Protein 6Y8K (pdb70)

Sequence (144 aa):
DPCSNCPAGTFCDICSPCPPNSFSSAGGQRTCDICRQCKGVFRTRKECSSTSNAECDCTPGFHCLGAGCSMCEQDCKQGQELTKKGCKDCSFGTFNDQKRGICRPWTDCSLDGKSVLVDGTKERDVVCGPCIEEGQYCFADPYC

Structure (mmCIF, N/CA/C/O backbone):
data_6Y8K
#
_entry.id   6Y8K
#
_cell.length_a   122.470
_cell.length_b   122.470
_cell.length_c   122.470
_cell.angle_alpha   90.000
_cell.angle_beta   90.000
_cell.angle_gamma   90.000
#
_symmetry.space_group_name_H-M   'P 42 3 2'
#
loop_
_entity.id
_entity.type
_entity.pdbx_description
1 polymer 'Tumor necrosis factor receptor superfamily member 9'
2 polymer BCY10916
3 non-polymer 'ACETATE ION'
4 non-polymer 1,2-ETHANEDIOL
5 non-polymer 'SULFATE ION'
6 non-polymer 'SODIUM ION'
7 non-polymer "1,1',1''-(1,3,5-triazinane-1,3,5-triyl)tripropan-1-one"
8 water water
#
loop_
_atom_site.group_PDB
_atom_site.id
_atom_site.type_symbol
_atom_site.label_atom_id
_atom_site.label_alt_id
_atom_site.label_comp_id
_atom_site.label_asym_id
_atom_site.label_entity_id
_atom_site.label_seq_id
_atom_site.pdbx_PDB_ins_code
_atom_site.Cartn_x
_atom_site.Cartn_y
_atom_site.Cartn_z
_atom_site.occupancy
_atom_site.B_iso_or_equiv
_atom_site.auth_seq_id
_atom_site.auth_comp_id
_at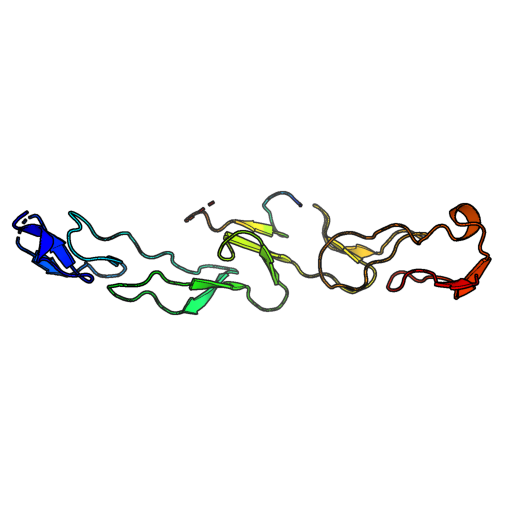om_site.auth_asym_id
_atom_site.auth_atom_id
_atom_site.pdbx_PDB_model_num
ATOM 1 N N . ASP A 1 23 ? 25.971 8.004 -72.422 1.000 102.750 26 ASP AAA N 1
ATOM 2 C CA . ASP A 1 23 ? 25.793 9.287 -73.173 1.000 102.240 26 ASP AAA CA 1
ATOM 3 C C . ASP A 1 23 ? 24.424 9.891 -72.849 1.000 106.140 26 ASP AAA C 1
ATOM 4 O O . ASP A 1 23 ? 24.358 10.959 -72.247 1.000 106.720 26 ASP AAA O 1
ATOM 13 N N . PRO A 1 24 ? 23.276 9.247 -73.165 1.000 109.190 27 PRO AAA N 1
ATOM 14 C CA . PRO A 1 24 ? 21.985 9.859 -72.852 1.000 104.020 27 PRO AAA CA 1
ATOM 15 C C . PRO A 1 24 ? 22.008 10.223 -71.361 1.000 97.070 27 PRO AAA C 1
ATOM 16 O O . PRO A 1 24 ? 21.570 11.306 -71.001 1.000 83.990 27 PRO AAA O 1
ATOM 27 N N . CYS A 1 25 ? 22.586 9.309 -70.568 1.000 86.850 28 CYS AAA N 1
ATOM 28 C CA . CYS A 1 25 ? 22.622 9.308 -69.086 1.000 80.830 28 CYS AAA CA 1
ATOM 29 C C . CYS A 1 25 ? 23.504 10.407 -68.524 1.000 75.330 28 CYS AAA C 1
ATOM 30 O O . CYS A 1 25 ? 23.305 10.733 -67.342 1.000 71.750 28 CYS AAA O 1
ATOM 37 N N . SER A 1 26 ? 24.481 10.908 -69.286 1.000 81.540 29 SER AAA N 1
ATOM 38 C CA . SER A 1 26 ? 25.523 11.815 -68.727 1.000 79.430 29 SER AAA CA 1
ATOM 39 C C . SER A 1 26 ? 24.843 13.061 -68.146 1.000 70.660 29 SER AAA C 1
ATOM 40 O O . SER A 1 26 ? 25.442 13.720 -67.269 1.000 67.860 29 SER AAA O 1
ATOM 48 N N . ASN A 1 27 ? 23.610 13.340 -68.569 1.000 72.270 30 ASN AAA N 1
ATOM 49 C CA . ASN A 1 27 ? 22.834 14.505 -68.077 1.000 76.690 30 ASN AAA CA 1
ATOM 50 C C . ASN A 1 27 ? 22.106 14.153 -66.776 1.000 70.540 30 ASN AAA C 1
ATOM 51 O O . ASN A 1 27 ? 22.040 15.063 -65.911 1.000 80.500 30 ASN AAA O 1
ATOM 62 N N . CYS A 1 28 ? 21.655 12.903 -66.590 1.000 69.770 31 CYS AAA N 1
ATOM 63 C CA . CYS A 1 28 ? 21.167 12.434 -65.265 1.000 71.570 31 CYS AAA CA 1
ATOM 64 C C . CYS A 1 28 ? 22.181 12.992 -64.281 1.000 69.290 31 CYS AAA C 1
ATOM 65 O O . CYS A 1 28 ? 23.361 12.697 -64.429 1.000 62.130 31 CYS AAA O 1
ATOM 72 N N . PRO A 1 29 ? 21.799 13.930 -63.388 1.000 70.960 32 PRO AAA N 1
ATOM 73 C CA . PRO A 1 29 ? 22.755 14.579 -62.494 1.000 66.110 32 PRO AAA CA 1
ATOM 74 C C . PRO A 1 29 ? 22.867 13.889 -61.125 1.000 68.460 32 PRO AAA C 1
ATOM 75 O O . PRO A 1 29 ? 21.994 13.069 -60.786 1.000 66.350 32 PRO AAA O 1
ATOM 86 N N . ALA A 1 30 ? 23.903 14.252 -60.362 1.000 63.590 33 ALA AAA N 1
ATOM 87 C CA . ALA A 1 30 ? 24.120 13.732 -58.997 1.000 61.420 33 AL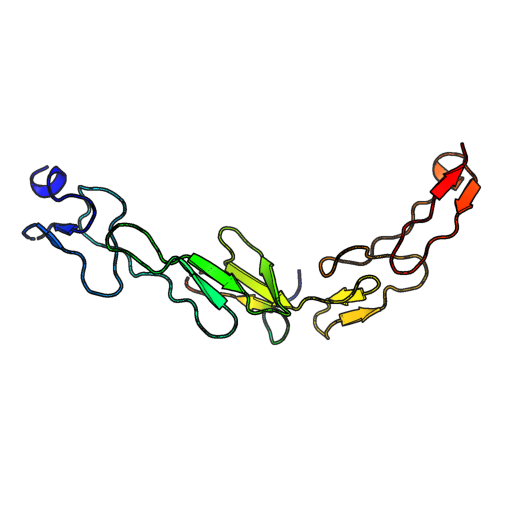A AAA CA 1
ATOM 88 C C . ALA A 1 30 ? 22.762 13.808 -58.307 1.000 62.900 33 ALA AAA C 1
ATOM 89 O O . ALA A 1 30 ? 22.062 14.753 -58.599 1.000 66.300 33 ALA AAA O 1
ATOM 96 N N . GLY A 1 31 ? 22.391 12.837 -57.482 1.000 56.120 34 GLY AAA N 1
ATOM 97 C CA . GLY A 1 31 ? 21.043 12.725 -56.891 1.000 50.770 34 GLY AAA CA 1
ATOM 98 C C . GLY A 1 31 ? 20.179 11.755 -57.656 1.000 48.470 34 GLY AAA C 1
ATOM 99 O O . GLY A 1 31 ? 19.117 11.343 -57.131 1.000 68.030 34 GLY AAA O 1
ATOM 103 N N . THR A 1 32 ? 20.637 11.295 -58.811 1.000 55.030 35 THR AAA N 1
ATOM 104 C CA . THR A 1 32 ? 19.826 10.397 -59.662 1.000 60.000 35 THR AAA CA 1
ATOM 105 C C . THR A 1 32 ? 20.724 9.365 -60.301 1.000 59.820 35 THR AAA C 1
ATOM 106 O O . THR A 1 32 ? 21.958 9.581 -60.286 1.000 61.440 35 THR AAA O 1
ATOM 117 N N . PHE A 1 33 ? 20.071 8.348 -60.875 1.000 55.830 36 PHE AAA N 1
ATOM 118 C CA . PHE A 1 33 ? 20.641 7.313 -61.771 1.000 71.850 36 PHE AAA CA 1
ATOM 119 C C . PHE A 1 33 ? 19.767 7.207 -63.025 1.000 72.750 36 PHE AAA C 1
ATOM 120 O O . PHE A 1 33 ? 18.701 7.832 -63.082 1.000 88.390 36 PHE AAA O 1
ATOM 137 N N . CYS A 1 34 ? 20.194 6.350 -63.946 1.000 85.670 37 CYS AAA N 1
ATOM 138 C CA . CYS A 1 34 ? 19.704 6.199 -65.332 1.000 92.680 37 CYS AAA CA 1
ATOM 139 C C . CYS A 1 34 ? 19.211 4.751 -65.559 1.000 97.970 37 CYS AAA C 1
ATOM 140 O O . CYS A 1 34 ? 19.879 3.857 -65.023 1.000 100.800 37 CYS AAA O 1
ATOM 147 N N . ASP A 1 35 ? 18.118 4.523 -66.319 1.000 114.280 38 ASP AAA N 1
ATOM 148 C CA . ASP A 1 35 ? 17.591 3.179 -66.743 1.000 114.410 38 ASP AAA CA 1
ATOM 149 C C . ASP A 1 35 ? 16.275 3.308 -67.533 1.000 115.970 38 ASP AAA C 1
ATOM 150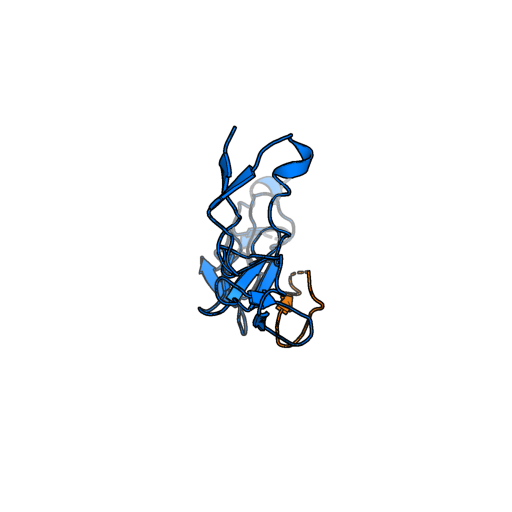 O O . ASP A 1 35 ? 16.306 3.169 -68.773 1.000 116.080 38 ASP AAA O 1
ATOM 159 N N . ILE A 1 41 ? 14.146 8.403 -67.821 1.000 103.980 44 ILE AAA N 1
ATOM 160 C CA . ILE A 1 41 ? 14.749 7.215 -67.140 1.000 94.250 44 ILE AAA CA 1
ATOM 161 C C . ILE A 1 41 ? 15.801 7.660 -66.098 1.000 100.280 44 ILE AAA C 1
ATOM 162 O O . ILE A 1 41 ? 16.418 6.748 -65.497 1.000 91.360 44 ILE AAA O 1
ATOM 178 N N . CYS A 1 42 ? 15.988 8.980 -65.862 1.000 95.560 45 CYS AAA N 1
ATOM 179 C CA . CYS A 1 42 ? 16.723 9.559 -64.687 1.000 94.390 45 CYS AAA CA 1
ATOM 180 C C . CYS A 1 42 ? 15.880 9.561 -63.403 1.000 97.490 45 CYS AAA C 1
ATOM 181 O O . CYS A 1 42 ? 15.521 10.674 -62.928 1.000 83.850 45 CYS AAA O 1
ATOM 188 N N . SER A 1 43 ? 15.639 8.383 -62.817 1.000 106.450 46 SER AAA N 1
ATOM 189 C CA . SER A 1 43 ? 14.931 8.223 -61.518 1.000 108.060 46 SER AAA CA 1
ATOM 190 C C . SER A 1 43 ? 15.848 8.732 -60.405 1.000 109.160 46 SER AAA C 1
ATOM 191 O O . SER A 1 43 ? 17.022 8.367 -60.363 1.000 111.170 46 SER AAA O 1
ATOM 199 N N . PRO A 1 44 ? 15.382 9.619 -59.495 1.000 108.410 47 PRO AAA N 1
ATOM 200 C CA . PRO A 1 44 ? 16.252 10.139 -58.441 1.000 100.050 47 PRO AAA CA 1
ATOM 201 C C . PRO A 1 44 ? 16.621 8.968 -57.512 1.000 93.340 47 PRO AAA C 1
ATOM 202 O O . PRO A 1 44 ? 16.077 7.881 -57.703 1.000 80.620 47 PRO AAA O 1
ATOM 213 N N . CYS A 1 45 ? 17.576 9.154 -56.589 1.000 84.250 48 CYS AAA N 1
ATOM 214 C CA . CYS A 1 45 ? 18.085 8.035 -55.742 1.000 79.740 48 CYS AAA CA 1
ATOM 215 C C . CYS A 1 45 ? 16.981 7.577 -54.798 1.000 58.410 48 CYS AAA C 1
ATOM 216 O O . CYS A 1 45 ? 16.343 8.392 -54.136 1.000 65.130 48 CYS AAA O 1
ATOM 223 N N . PRO A 1 46 ? 16.824 6.261 -54.608 1.000 55.500 49 PRO AAA N 1
ATOM 224 C CA . PRO A 1 46 ? 15.884 5.754 -53.613 1.000 65.200 49 PRO AAA CA 1
ATOM 225 C C . PRO A 1 46 ? 16.167 6.315 -52.222 1.000 77.120 49 PRO AAA C 1
ATOM 226 O O . PRO A 1 46 ? 17.193 6.948 -51.983 1.000 90.070 49 PRO AAA O 1
ATOM 237 N N . PRO A 1 47 ? 15.270 6.091 -51.243 1.000 91.120 50 PRO AAA N 1
ATOM 238 C CA . PRO A 1 47 ? 15.613 6.322 -49.844 1.000 90.180 50 PRO AAA CA 1
ATOM 239 C C . PRO A 1 47 ? 16.946 5.642 -49.487 1.000 90.770 50 PRO AAA C 1
ATOM 240 O O . PRO A 1 47 ? 17.267 4.587 -50.075 1.000 77.380 50 PRO AAA O 1
ATOM 251 N N . ASN A 1 48 ? 17.687 6.262 -48.560 1.000 84.470 51 ASN AAA N 1
ATOM 252 C CA . ASN A 1 48 ? 18.902 5.686 -47.920 1.000 86.360 51 ASN AAA CA 1
ATOM 253 C C . ASN A 1 48 ? 19.876 5.265 -49.019 1.000 78.960 51 ASN AAA C 1
ATOM 254 O O . ASN A 1 48 ? 20.519 4.200 -48.879 1.000 82.630 51 ASN AAA O 1
ATOM 265 N N . SER A 1 49 ? 19.984 6.098 -50.063 1.000 70.140 52 SER AAA N 1
ATOM 266 C CA . SER A 1 49 ? 20.847 5.874 -51.252 1.000 62.150 52 SER AAA CA 1
ATOM 267 C C . SER A 1 49 ? 21.319 7.243 -51.753 1.000 56.530 52 SER AAA C 1
ATOM 268 O O . SER A 1 49 ? 20.633 8.216 -51.454 1.000 63.210 52 SER AAA O 1
ATOM 276 N N . PHE A 1 50 ? 22.455 7.330 -52.449 1.000 57.840 53 PHE AAA N 1
ATOM 277 C CA . PHE A 1 50 ? 23.065 8.628 -52.843 1.000 59.730 53 PHE AAA CA 1
ATOM 278 C C . PHE A 1 50 ? 23.829 8.424 -54.139 1.000 49.940 53 PHE AAA C 1
ATOM 279 O O . PHE A 1 50 ? 24.177 7.314 -54.413 1.000 55.930 53 PHE AAA O 1
ATOM 296 N N . SER A 1 51 ? 24.082 9.479 -54.908 1.000 58.920 54 SER AAA N 1
ATOM 297 C CA . SER A 1 51 ? 24.939 9.414 -56.123 1.000 50.640 54 SER AAA CA 1
ATOM 298 C C . SER A 1 51 ? 25.791 10.679 -56.157 1.000 59.880 54 SER AAA C 1
ATOM 299 O O . SER A 1 51 ? 25.238 11.803 -56.143 1.000 61.500 54 SER AAA O 1
ATOM 307 N N . SER A 1 52 ? 27.105 10.487 -56.118 1.000 56.660 55 SER AAA N 1
ATOM 308 C CA . SER A 1 52 ? 28.090 11.524 -55.745 1.000 60.200 55 SER AAA CA 1
ATOM 309 C C . SER A 1 52 ? 28.345 12.433 -56.957 1.000 54.930 55 SER AAA C 1
ATOM 310 O O . SER A 1 52 ? 28.700 13.592 -56.734 1.000 54.040 55 SER AAA O 1
ATOM 318 N N . ALA A 1 53 ? 28.163 11.905 -58.174 1.000 56.980 56 ALA AAA N 1
ATOM 319 C CA . ALA A 1 53 ? 28.389 12.602 -59.459 1.000 66.400 56 ALA AAA CA 1
ATOM 320 C C . ALA A 1 53 ? 27.234 12.341 -60.448 1.000 62.910 56 ALA AAA C 1
ATOM 321 O O . ALA A 1 53 ? 26.413 11.424 -60.231 1.000 61.740 56 ALA AAA O 1
ATOM 328 N N . GLY A 1 54 ? 27.149 13.113 -61.530 1.000 60.110 57 GLY AAA N 1
ATOM 329 C CA . GLY A 1 54 ? 26.144 12.825 -62.580 1.000 59.620 57 GLY AAA CA 1
ATOM 330 C C . GLY A 1 54 ? 26.586 11.617 -63.374 1.000 60.150 57 GLY AAA C 1
ATOM 331 O O . GLY A 1 54 ? 27.697 11.212 -63.138 1.000 62.430 57 GLY AAA O 1
ATOM 335 N N . GLY A 1 55 ? 25.738 11.021 -64.222 1.000 58.530 58 GLY AAA N 1
ATOM 336 C CA . GLY A 1 55 ? 26.142 9.958 -65.170 1.000 68.700 58 GLY AAA CA 1
ATOM 337 C C . GLY A 1 55 ? 26.000 8.543 -64.613 1.000 70.370 58 GLY AAA C 1
ATOM 338 O O . GLY A 1 55 ? 26.257 7.572 -65.356 1.000 65.730 58 GLY AAA O 1
ATOM 342 N N . GLN A 1 56 ? 25.609 8.383 -63.357 1.000 71.600 59 GLN AAA N 1
ATOM 343 C CA . GLN A 1 56 ? 25.674 7.046 -62.712 1.000 73.800 59 GLN AAA CA 1
ATOM 344 C C . GLN A 1 56 ? 24.492 6.204 -63.199 1.000 68.390 59 GLN AAA C 1
ATOM 345 O O . GLN A 1 56 ? 23.437 6.765 -63.498 1.000 70.360 59 GLN AAA O 1
ATOM 359 N N . ARG A 1 57 ? 24.749 4.911 -63.372 1.000 78.030 60 ARG AAA N 1
ATOM 360 C CA . ARG A 1 57 ? 23.767 3.867 -63.744 1.000 81.980 60 ARG AAA CA 1
ATOM 361 C C . ARG A 1 57 ? 23.248 3.241 -62.438 1.000 79.580 60 ARG AAA C 1
ATOM 362 O O . ARG A 1 57 ? 22.587 2.192 -62.512 1.000 77.680 60 ARG AAA O 1
ATOM 383 N N . THR A 1 58 ? 23.562 3.826 -61.276 1.000 76.540 61 THR AAA N 1
ATOM 384 C CA . THR A 1 58 ? 23.046 3.379 -59.953 1.000 70.030 61 THR AAA CA 1
ATOM 385 C C . THR A 1 58 ? 23.545 4.294 -58.828 1.000 63.850 61 THR AAA C 1
ATOM 386 O O . THR A 1 58 ? 24.552 4.961 -59.054 1.000 57.060 61 THR AAA O 1
ATOM 397 N N . CYS A 1 59 ? 22.779 4.389 -57.726 1.000 62.590 62 CYS AAA N 1
ATOM 398 C CA . CYS A 1 59 ? 23.091 5.140 -56.481 1.000 59.610 62 CYS AAA CA 1
ATOM 399 C C . CYS A 1 59 ? 23.653 4.142 -55.458 1.000 66.000 62 CYS AAA C 1
ATOM 400 O O . CYS A 1 59 ? 23.124 3.027 -55.396 1.000 72.880 62 CYS AAA O 1
ATOM 407 N N . ASP A 1 60 ? 24.680 4.504 -54.688 1.000 66.890 63 ASP AAA N 1
ATOM 408 C CA . ASP A 1 60 ? 25.252 3.635 -53.622 1.000 65.710 63 ASP AAA CA 1
ATOM 409 C C . ASP A 1 60 ? 24.386 3.711 -52.368 1.000 54.150 63 ASP AAA C 1
ATOM 410 O O . ASP A 1 60 ? 23.901 4.798 -52.038 1.000 59.070 63 ASP AAA O 1
ATOM 419 N N . ILE A 1 61 ? 24.262 2.594 -51.657 1.000 62.660 64 ILE AAA N 1
ATOM 420 C CA . ILE A 1 61 ? 23.564 2.557 -50.339 1.000 65.040 64 ILE AAA CA 1
ATOM 421 C C . ILE A 1 61 ? 24.374 3.401 -49.345 1.000 56.630 64 ILE AAA C 1
ATOM 422 O O . ILE A 1 61 ? 25.622 3.395 -49.412 1.000 61.540 64 ILE AAA O 1
ATOM 438 N N . CYS A 1 62 ? 23.673 4.160 -48.516 1.000 49.560 65 CYS AAA N 1
ATOM 439 C CA . CYS A 1 62 ? 24.253 5.023 -47.461 1.000 60.750 65 CYS AAA CA 1
ATOM 440 C C . CYS A 1 62 ? 24.823 4.131 -46.349 1.000 66.000 65 CYS AAA C 1
ATOM 441 O O . CYS A 1 62 ? 24.068 3.273 -45.845 1.000 73.320 65 CYS AAA O 1
ATOM 448 N N . ARG A 1 63 ? 26.062 4.368 -45.917 1.000 66.000 66 ARG AAA N 1
ATOM 449 C CA . ARG A 1 63 ? 26.511 3.876 -44.593 1.000 63.820 66 ARG AAA CA 1
ATOM 450 C C . ARG A 1 63 ? 25.434 4.293 -43.578 1.000 64.070 66 ARG AAA C 1
ATOM 451 O O . ARG A 1 63 ? 24.879 5.398 -43.729 1.000 60.850 66 ARG AAA O 1
ATOM 472 N N . GLN A 1 64 ? 25.105 3.423 -42.616 1.000 70.990 67 GLN AAA N 1
ATOM 473 C CA . GLN A 1 64 ? 24.324 3.777 -41.399 1.000 63.510 67 GLN AAA CA 1
ATOM 474 C C . GLN A 1 64 ? 25.242 3.661 -40.180 1.000 65.390 67 GLN AAA C 1
ATOM 475 O O . GLN A 1 64 ? 26.085 2.752 -40.148 1.000 81.620 67 GLN AAA O 1
ATOM 489 N N . CYS A 1 65 ? 25.091 4.570 -39.230 1.000 61.870 68 CYS AAA N 1
ATOM 490 C CA . CYS A 1 65 ? 25.885 4.651 -37.989 1.000 66.350 68 CYS AAA CA 1
ATOM 491 C C . CYS A 1 65 ? 25.108 3.946 -36.883 1.000 72.410 68 CYS AAA C 1
ATOM 492 O O . CYS A 1 65 ? 24.190 4.556 -36.359 1.000 66.550 68 CYS AAA O 1
ATOM 499 N N . LYS A 1 66 ? 25.470 2.701 -36.570 1.000 72.010 69 LYS AAA N 1
ATOM 500 C CA . LYS A 1 66 ? 24.755 1.842 -35.592 1.000 75.900 69 LYS AAA CA 1
ATOM 501 C C . LYS A 1 66 ? 25.655 1.574 -34.384 1.000 75.940 69 LYS AAA C 1
ATOM 502 O O . LYS A 1 66 ? 26.886 1.789 -34.479 1.000 77.930 69 LYS AAA O 1
ATOM 521 N N . GLY A 1 67 ? 25.043 1.070 -33.317 1.000 78.930 70 GLY AAA N 1
ATOM 522 C CA . GLY A 1 67 ? 25.701 0.749 -32.043 1.000 74.100 70 GLY AAA CA 1
ATOM 523 C C . GLY A 1 67 ? 26.578 1.892 -31.608 1.000 73.290 70 GLY AAA C 1
ATOM 524 O O . GLY A 1 67 ? 26.043 2.982 -31.340 1.000 71.470 70 GLY AAA O 1
ATOM 528 N N . VAL A 1 68 ? 27.887 1.667 -31.596 1.000 58.750 71 VAL AAA N 1
ATOM 529 C CA . VAL A 1 68 ? 28.838 2.599 -30.924 1.000 67.110 71 VAL AAA CA 1
ATOM 530 C C . VAL A 1 68 ? 29.144 3.764 -31.874 1.000 65.460 71 VAL AAA C 1
ATOM 531 O O . VAL A 1 68 ? 29.654 4.832 -31.423 1.000 68.350 71 VAL AAA O 1
ATOM 544 N N . PHE A 1 69 ? 28.858 3.565 -33.156 1.000 71.080 72 PHE AAA N 1
ATOM 545 C CA . PHE A 1 69 ? 29.025 4.598 -34.203 1.000 70.520 72 PHE AAA CA 1
ATOM 546 C C . PHE A 1 69 ? 27.868 5.588 -34.071 1.000 67.360 72 PHE AAA C 1
ATOM 547 O O . PHE A 1 69 ? 26.699 5.152 -34.025 1.000 64.170 72 PHE AAA O 1
ATOM 564 N N . ARG A 1 70 ? 28.212 6.862 -33.922 1.000 68.370 73 ARG AAA N 1
ATOM 565 C CA . ARG A 1 70 ? 27.250 7.983 -33.885 1.000 77.840 73 ARG AAA CA 1
ATOM 566 C C . ARG A 1 70 ? 27.299 8.697 -35.233 1.000 71.100 73 ARG AAA C 1
ATOM 567 O O . ARG A 1 70 ? 28.374 8.688 -35.866 1.000 67.040 73 ARG AAA O 1
ATOM 588 N N . THR A 1 71 ? 26.178 9.311 -35.624 1.000 76.410 74 THR AAA N 1
ATOM 589 C CA . THR A 1 71 ? 26.019 10.032 -36.909 1.000 63.400 74 THR AAA CA 1
ATOM 590 C C . THR A 1 71 ? 26.667 11.416 -36.791 1.000 59.170 74 THR AAA C 1
ATOM 591 O O . THR A 1 71 ? 26.237 12.179 -35.961 1.000 55.810 74 THR AAA O 1
ATOM 602 N N . ARG A 1 72 ? 27.684 11.712 -37.603 1.000 62.500 75 ARG AAA N 1
ATOM 603 C CA . ARG A 1 72 ? 28.364 13.037 -37.629 1.000 79.170 75 ARG AAA CA 1
ATOM 604 C C . ARG A 1 72 ? 27.730 13.897 -38.732 1.000 82.370 75 ARG AAA C 1
ATOM 605 O O . ARG A 1 72 ? 27.563 15.109 -38.526 1.000 81.680 75 ARG AAA O 1
ATOM 626 N N . LYS A 1 73 ? 27.414 13.279 -39.868 1.000 74.400 76 LYS AAA N 1
ATOM 627 C CA . LYS A 1 73 ? 26.692 13.906 -41.001 1.000 75.120 76 LYS AAA CA 1
ATOM 628 C C . LYS A 1 73 ? 25.710 12.878 -41.565 1.000 75.520 76 LYS AAA C 1
ATOM 629 O O . LYS A 1 73 ? 26.166 11.752 -41.924 1.000 70.020 76 LYS AAA O 1
ATOM 648 N N . GLU A 1 74 ? 24.425 13.258 -41.627 1.000 76.390 77 GLU AAA N 1
ATOM 649 C CA . GLU A 1 74 ? 23.302 12.471 -42.211 1.000 64.350 77 GLU AAA CA 1
ATOM 650 C C . GLU A 1 74 ? 23.598 12.142 -43.681 1.000 57.910 77 GLU AAA C 1
ATOM 651 O O . GLU A 1 74 ? 24.336 12.899 -44.340 1.000 55.930 77 GLU AAA O 1
ATOM 663 N N . CYS A 1 75 ? 23.125 11.003 -44.197 1.000 56.150 78 CYS AAA N 1
ATOM 664 C CA . CYS A 1 75 ? 23.193 10.748 -45.662 1.000 59.240 78 CYS AAA CA 1
ATOM 665 C C . CYS A 1 75 ? 22.343 11.812 -46.386 1.000 63.080 78 CYS AAA C 1
ATOM 666 O O . CYS A 1 75 ? 21.327 12.249 -45.813 1.000 61.010 78 CYS AAA O 1
ATOM 673 N N . SER A 1 76 ? 22.797 12.266 -47.551 1.000 65.190 79 SER AAA N 1
ATOM 674 C CA . SER A 1 76 ? 22.051 13.101 -48.534 1.000 61.150 79 SER AAA CA 1
ATOM 675 C C . SER A 1 76 ? 22.011 12.352 -49.866 1.000 60.740 79 SER AAA C 1
ATOM 676 O O . SER A 1 76 ? 22.712 11.333 -49.997 1.000 56.060 79 SER AAA O 1
ATOM 684 N N . SER A 1 77 ? 21.285 12.872 -50.855 1.000 56.380 80 SER AAA N 1
ATOM 685 C CA . SER A 1 77 ? 21.108 12.248 -52.198 1.000 49.680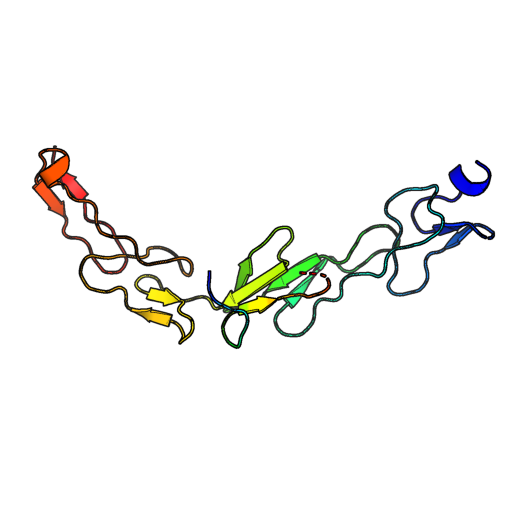 80 SER AAA CA 1
ATOM 686 C C . SER A 1 77 ? 22.433 12.280 -52.951 1.000 46.640 80 SER AAA C 1
ATOM 687 O O . SER A 1 77 ? 22.582 11.527 -53.944 1.000 52.620 80 SER AAA O 1
ATOM 695 N N . THR A 1 78 ? 23.341 13.178 -52.575 1.000 49.850 81 THR AAA N 1
ATOM 696 C CA . THR A 1 78 ? 24.661 13.262 -53.256 1.000 61.800 81 THR AAA CA 1
ATOM 697 C C . THR A 1 78 ? 25.871 13.016 -52.326 1.000 61.180 81 THR AAA C 1
ATOM 698 O O . THR A 1 78 ? 26.969 13.040 -52.877 1.000 48.760 81 THR AAA O 1
ATOM 709 N N . SER A 1 79 ? 25.701 12.822 -51.010 1.000 65.050 82 SER AAA N 1
ATOM 710 C CA . SER A 1 79 ? 26.817 12.569 -50.051 1.000 59.480 82 SER AAA CA 1
ATOM 711 C C . SER A 1 79 ? 26.448 11.468 -49.058 1.000 64.330 82 SER AAA C 1
ATOM 712 O O . SER A 1 79 ? 25.332 11.514 -48.450 1.000 59.200 82 SER AAA O 1
ATOM 720 N N . ASN A 1 80 ? 27.414 10.574 -48.821 1.000 61.680 83 ASN AAA N 1
ATOM 721 C CA . ASN A 1 80 ? 27.335 9.483 -47.817 1.000 54.290 83 ASN AAA CA 1
ATOM 722 C C . ASN A 1 80 ? 27.219 10.019 -46.395 1.000 53.340 83 ASN AAA C 1
ATOM 723 O O . ASN A 1 80 ? 27.681 11.135 -46.079 1.000 53.240 83 ASN AAA O 1
ATOM 734 N N . ALA A 1 81 ? 26.590 9.228 -45.537 1.000 54.060 84 ALA AAA N 1
ATOM 735 C CA . ALA A 1 81 ? 26.569 9.445 -44.080 1.000 60.180 84 ALA AAA CA 1
ATOM 736 C C . ALA A 1 81 ? 28.017 9.363 -43.582 1.000 49.260 84 ALA AAA C 1
ATOM 737 O O . ALA A 1 81 ? 28.803 8.676 -44.228 1.000 48.300 84 ALA AAA O 1
ATOM 744 N N . GLU A 1 82 ? 28.353 10.155 -42.577 1.000 60.860 85 GLU AAA N 1
ATOM 745 C CA . GLU A 1 82 ? 29.643 10.100 -41.844 1.000 63.070 85 GLU AAA CA 1
ATOM 746 C C . GLU A 1 82 ? 29.355 9.758 -40.384 1.000 66.440 85 GLU AAA C 1
ATOM 747 O O . GLU A 1 82 ? 28.388 10.317 -39.831 1.000 64.090 85 GLU AAA O 1
ATOM 759 N N . CYS A 1 83 ? 30.181 8.874 -39.805 1.000 67.390 86 CYS AAA N 1
ATOM 760 C CA . CYS A 1 83 ? 30.081 8.379 -38.411 1.000 63.110 86 CYS AAA CA 1
ATOM 761 C C . CYS A 1 83 ? 31.355 8.778 -37.639 1.000 57.480 86 CYS AAA C 1
ATOM 762 O O . CYS A 1 83 ? 32.452 8.736 -38.218 1.000 55.010 86 CYS AAA O 1
ATOM 769 N N . ASP A 1 84 ? 31.205 9.205 -36.390 1.000 63.030 87 ASP AAA N 1
ATOM 770 C CA . ASP A 1 84 ? 32.282 9.214 -35.354 1.000 74.700 87 ASP AAA CA 1
ATOM 771 C C . ASP A 1 84 ? 31.903 8.148 -34.298 1.000 70.020 87 ASP AAA C 1
ATOM 772 O O . ASP A 1 84 ? 31.110 7.246 -34.653 1.000 62.450 87 ASP AAA O 1
ATOM 781 N N . CYS A 1 85 ? 32.399 8.230 -33.050 1.000 67.300 88 CYS AAA N 1
ATOM 782 C CA . CYS A 1 85 ? 32.105 7.229 -31.974 1.000 66.510 88 CYS AAA CA 1
ATOM 783 C C . CYS A 1 85 ? 31.459 7.891 -30.750 1.000 57.610 88 CYS AAA C 1
ATOM 784 O O . CYS A 1 85 ? 31.825 9.043 -30.475 1.000 64.100 88 CYS AAA O 1
ATOM 791 N N . THR A 1 86 ? 30.616 7.163 -29.994 1.000 59.970 89 THR AAA N 1
ATOM 792 C CA . THR A 1 86 ? 30.016 7.626 -28.712 1.000 66.020 89 THR AAA CA 1
ATOM 793 C C . THR A 1 86 ? 31.136 7.905 -27.721 1.000 84.960 89 THR AAA C 1
ATOM 794 O O . THR A 1 86 ? 32.166 7.238 -27.741 1.000 83.460 89 THR AAA O 1
ATOM 805 N N . PRO A 1 87 ? 30.958 8.862 -26.791 1.000 88.940 90 PRO AAA N 1
ATOM 806 C CA . PRO A 1 87 ? 31.993 9.166 -25.803 1.000 89.290 90 PRO AAA CA 1
ATOM 807 C C . PRO A 1 87 ? 32.450 7.900 -25.057 1.000 81.200 90 PRO AAA C 1
ATOM 808 O O . PRO A 1 87 ? 31.618 7.062 -24.774 1.000 65.310 90 PRO AAA O 1
ATOM 819 N N . GLY A 1 88 ? 33.758 7.792 -24.777 1.000 78.010 91 GLY AAA N 1
ATOM 820 C CA . GLY A 1 88 ? 34.391 6.592 -24.196 1.000 70.750 91 GLY AAA CA 1
ATOM 821 C C . GLY A 1 88 ? 35.042 5.723 -25.263 1.000 73.820 91 GLY AAA C 1
ATOM 822 O O . GLY A 1 88 ? 35.820 4.815 -24.882 1.000 68.290 91 GLY AAA O 1
ATOM 826 N N . PHE A 1 89 ? 34.743 5.983 -26.545 1.000 62.450 92 PHE AAA N 1
ATOM 827 C CA . PHE A 1 89 ? 35.433 5.391 -27.719 1.000 61.580 92 PHE AAA CA 1
ATOM 828 C C . PHE A 1 89 ? 36.005 6.526 -28.577 1.000 57.390 92 PHE AAA C 1
ATOM 829 O O . PHE A 1 89 ? 35.760 7.698 -28.247 1.000 66.490 92 PHE AAA O 1
ATOM 846 N N . HIS A 1 90 ? 36.860 6.160 -29.535 1.000 57.670 93 HIS AAA N 1
ATOM 847 C CA . HIS A 1 90 ? 37.574 7.038 -30.496 1.000 61.290 93 HIS AAA CA 1
ATOM 848 C C . HIS A 1 90 ? 37.732 6.305 -31.831 1.000 62.980 93 HIS AAA C 1
ATOM 849 O O . HIS A 1 90 ? 37.681 5.065 -31.840 1.000 57.390 93 HIS AAA O 1
ATOM 864 N N . CYS A 1 91 ? 37.946 7.056 -32.912 1.000 62.750 94 CYS AAA N 1
ATOM 865 C CA . CYS A 1 91 ? 37.839 6.562 -34.307 1.000 62.050 94 CYS AAA CA 1
ATOM 866 C C . CYS A 1 91 ? 39.172 5.959 -34.714 1.000 61.730 94 CYS AAA C 1
ATOM 867 O O . CYS A 1 91 ? 40.205 6.560 -34.423 1.000 72.730 94 CYS AAA O 1
ATOM 874 N N . LEU A 1 92 ? 39.134 4.818 -35.372 1.000 59.670 95 LEU AAA N 1
ATOM 875 C CA . LEU A 1 92 ? 40.301 4.282 -36.104 1.000 64.240 95 LEU AAA CA 1
ATOM 876 C C . LEU A 1 92 ? 39.851 4.079 -37.542 1.000 59.110 95 LEU AAA C 1
ATOM 877 O O . LEU A 1 92 ? 38.656 3.827 -37.732 1.000 66.210 95 LEU AAA O 1
ATOM 893 N N . GLY A 1 93 ? 40.809 4.175 -38.462 1.000 59.940 96 GLY AAA N 1
ATOM 894 C CA . GLY A 1 93 ? 40.708 3.818 -39.885 1.000 61.040 96 GLY AAA CA 1
ATOM 895 C C . GLY A 1 93 ? 40.213 5.018 -40.669 1.000 52.750 96 GLY AAA C 1
ATOM 896 O O . GLY A 1 93 ? 39.508 5.874 -40.037 1.000 46.750 96 GLY AAA O 1
ATOM 900 N N . ALA A 1 94 ? 40.640 5.092 -41.924 1.000 61.360 97 ALA AAA N 1
ATOM 901 C CA . ALA A 1 94 ? 40.036 5.931 -42.990 1.000 68.540 97 ALA AAA CA 1
ATOM 902 C C . ALA A 1 94 ? 38.510 6.015 -42.771 1.000 63.900 97 ALA AAA C 1
ATOM 903 O O . ALA A 1 94 ? 37.799 4.959 -42.813 1.000 58.920 97 ALA AAA O 1
ATOM 910 N N . GLY A 1 95 ? 38.060 7.222 -42.425 1.000 60.330 98 GLY AAA N 1
ATOM 911 C CA . GLY A 1 95 ? 36.645 7.610 -42.367 1.000 63.590 98 GLY AAA CA 1
ATOM 912 C C . GLY A 1 95 ? 36.001 6.992 -41.161 1.000 66.510 98 GLY AAA C 1
ATOM 913 O O . GLY A 1 95 ? 34.785 6.766 -41.173 1.000 60.900 98 GLY AAA O 1
ATOM 917 N N . CYS A 1 96 ? 36.806 6.678 -40.154 1.000 58.210 99 CYS AAA N 1
ATOM 918 C CA . CYS A 1 96 ? 36.302 6.157 -38.868 1.000 49.510 99 CYS AAA CA 1
ATOM 919 C C . CYS A 1 96 ? 35.529 4.850 -39.050 1.000 46.100 99 CYS AAA C 1
ATOM 920 O O . CYS A 1 96 ? 34.391 4.742 -38.512 1.000 53.100 99 CYS AAA O 1
ATOM 927 N N . SER A 1 97 ? 36.187 3.890 -39.699 1.000 49.810 100 SER AAA N 1
ATOM 928 C CA . SER A 1 97 ? 35.737 2.492 -39.924 1.000 53.820 100 SER AAA CA 1
ATOM 929 C C . SER A 1 97 ? 35.656 1.671 -38.616 1.000 60.520 100 SER AAA C 1
ATOM 930 O O . SER A 1 97 ? 35.079 0.552 -38.659 1.000 58.610 100 SER AAA O 1
ATOM 938 N N . MET A 1 98 ? 36.259 2.142 -37.507 1.000 61.700 101 MET AAA N 1
ATOM 939 C CA . MET A 1 98 ? 36.247 1.402 -36.209 1.000 56.600 101 MET AAA CA 1
ATOM 940 C C . MET A 1 98 ? 36.183 2.371 -35.023 1.000 61.890 101 MET AAA C 1
ATOM 941 O O . MET A 1 98 ? 36.650 3.525 -35.140 1.000 55.480 101 MET AAA O 1
ATOM 955 N N . CYS A 1 99 ? 35.484 1.941 -33.968 1.000 55.540 102 CYS AAA N 1
ATOM 956 C CA . CYS A 1 99 ? 35.442 2.625 -32.660 1.000 56.010 102 CYS AAA CA 1
ATOM 957 C C . CYS A 1 99 ? 36.174 1.742 -31.626 1.000 58.690 102 CYS AAA C 1
ATOM 958 O O . CYS A 1 99 ? 35.836 0.545 -31.464 1.000 50.440 102 CYS AAA O 1
ATOM 965 N N . GLU A 1 100 ? 37.176 2.339 -31.010 1.000 58.110 103 GLU AAA N 1
ATOM 966 C CA . GLU A 1 100 ? 38.204 1.672 -30.155 1.000 54.480 103 GLU AAA CA 1
ATOM 967 C C . GLU A 1 100 ? 38.088 2.296 -28.781 1.000 52.160 103 GLU AAA C 1
ATOM 968 O O . GLU A 1 100 ? 38.172 3.532 -28.689 1.000 53.600 103 GLU AAA O 1
ATOM 980 N N . GLN A 1 101 ? 37.845 1.480 -27.755 1.000 57.460 104 GLN AAA N 1
ATOM 981 C CA . GLN A 1 101 ? 37.583 2.022 -26.408 1.000 53.850 104 GLN AAA CA 1
ATOM 982 C C . GLN A 1 101 ? 38.788 2.864 -25.970 1.000 54.390 104 GLN AAA C 1
ATOM 983 O O . GLN A 1 101 ? 39.919 2.532 -26.345 1.000 62.450 104 GLN AAA O 1
ATOM 997 N N . ASP A 1 102 ? 38.499 3.975 -25.302 1.000 51.120 105 ASP AAA N 1
ATOM 998 C CA . ASP A 1 102 ? 39.485 4.891 -24.703 1.000 55.060 105 ASP AAA CA 1
ATOM 999 C C . ASP A 1 102 ? 40.115 4.163 -23.492 1.000 57.370 105 ASP AAA C 1
ATOM 1000 O O . ASP A 1 102 ? 39.502 3.218 -22.922 1.000 56.700 105 ASP AAA O 1
ATOM 1009 N N . CYS A 1 103 ? 41.277 4.620 -23.067 1.000 52.690 106 CYS AAA N 1
ATOM 1010 C CA . CYS A 1 103 ? 41.818 4.298 -21.717 1.000 55.800 106 CYS AAA CA 1
ATOM 1011 C C . CYS A 1 103 ? 42.248 5.628 -21.107 1.000 56.780 106 CYS AAA C 1
ATOM 1012 O O . CYS A 1 103 ? 42.011 6.666 -21.786 1.000 58.890 106 CYS AAA O 1
ATOM 1019 N N . LYS A 1 104 ? 42.844 5.599 -19.914 1.000 57.750 107 LYS AAA N 1
ATOM 1020 C CA . LYS A 1 104 ? 43.413 6.793 -19.234 1.000 57.240 107 LYS AAA CA 1
ATOM 1021 C C . LYS A 1 104 ? 44.894 6.918 -19.571 1.000 58.490 107 LYS AAA C 1
ATOM 1022 O O . LYS A 1 104 ? 45.515 5.900 -19.876 1.000 59.760 107 LYS AAA O 1
ATOM 1041 N N . GLN A 1 105 ? 45.422 8.138 -19.534 1.000 54.500 108 GLN AAA N 1
ATOM 1042 C CA . GLN A 1 105 ? 46.874 8.383 -19.501 1.000 57.630 108 GLN AAA CA 1
ATOM 1043 C C . GLN A 1 105 ? 47.458 7.383 -18.506 1.000 55.970 108 GLN AAA C 1
ATOM 1044 O O . GLN A 1 105 ? 46.800 7.167 -17.514 1.000 47.650 108 GLN AAA O 1
ATOM 1058 N N . GLY A 1 106 ? 48.589 6.728 -18.810 1.000 52.840 109 GLY AAA N 1
ATOM 1059 C CA . GLY A 1 106 ? 49.176 5.732 -17.894 1.000 54.130 109 GLY AAA CA 1
ATOM 1060 C C . GLY A 1 106 ? 48.555 4.374 -18.092 1.000 51.930 109 GLY AAA C 1
ATOM 1061 O O . GLY A 1 106 ? 48.834 3.456 -17.303 1.000 52.850 109 GLY AAA O 1
ATOM 1065 N N . GLN A 1 107 ? 47.759 4.206 -19.136 1.000 51.770 110 GLN AAA N 1
ATOM 1066 C CA . GLN A 1 107 ? 47.252 2.868 -19.517 1.000 47.670 110 GLN AAA CA 1
ATOM 1067 C C . GLN A 1 107 ? 47.454 2.650 -21.013 1.000 47.150 110 GLN AAA C 1
ATOM 1068 O O . GLN A 1 107 ? 47.801 3.602 -21.733 1.000 57.440 110 GLN AAA O 1
ATOM 1082 N N . GLU A 1 108 ? 47.201 1.426 -21.433 1.000 47.850 111 GLU AAA N 1
ATOM 1083 C CA . GLU A 1 108 ? 47.171 1.004 -22.839 1.000 46.610 111 GLU AAA CA 1
ATOM 1084 C C . GLU A 1 108 ? 46.022 0.035 -22.960 1.000 48.730 111 GLU AAA C 1
ATOM 1085 O O . GLU A 1 108 ? 45.776 -0.668 -21.988 1.000 44.610 111 GLU AAA O 1
ATOM 1097 N N . LEU A 1 109 ? 45.284 0.091 -24.068 1.000 46.360 112 LEU AAA N 1
ATOM 1098 C CA . LEU A 1 109 ? 44.208 -0.882 -24.362 1.000 48.630 112 LEU AAA CA 1
ATOM 1099 C C . LEU A 1 109 ? 44.802 -2.218 -24.779 1.000 44.300 112 LEU AAA C 1
ATOM 1100 O O . LEU A 1 109 ? 45.770 -2.198 -25.506 1.000 46.390 112 LEU AAA O 1
ATOM 1116 N N . THR A 1 110 ? 44.198 -3.326 -24.359 1.000 52.680 113 THR AAA N 1
ATOM 1117 C CA . THR A 1 110 ? 44.636 -4.705 -24.707 1.000 55.650 113 THR AAA CA 1
ATOM 1118 C C . THR A 1 110 ? 43.404 -5.501 -25.121 1.000 56.070 113 THR AAA C 1
ATOM 1119 O O . THR A 1 110 ? 42.291 -5.038 -24.814 1.000 58.210 113 THR AAA O 1
ATOM 1130 N N . LYS A 1 111 ? 43.597 -6.694 -25.687 1.000 61.570 114 LYS AAA N 1
ATOM 1131 C CA . LYS A 1 111 ? 42.484 -7.628 -25.973 1.000 63.050 114 LYS AAA CA 1
ATOM 1132 C C . LYS A 1 111 ? 41.737 -7.929 -24.666 1.000 66.540 114 LYS AAA C 1
ATOM 1133 O O . LYS A 1 111 ? 40.611 -8.421 -24.744 1.000 66.180 114 LYS AAA O 1
ATOM 1152 N N . LYS A 1 112 ? 42.271 -7.581 -23.497 1.000 69.020 115 LYS AAA N 1
ATOM 1153 C CA . LYS A 1 112 ? 41.552 -7.832 -22.219 1.000 69.160 115 LYS AAA CA 1
ATOM 1154 C C . LYS A 1 112 ? 41.222 -6.517 -21.527 1.000 61.070 115 LYS AAA C 1
ATOM 1155 O O . LYS A 1 112 ? 40.760 -6.589 -20.403 1.000 60.060 115 LYS AAA O 1
ATOM 1174 N N . GLY A 1 113 ? 41.351 -5.376 -22.203 1.000 60.290 116 GLY AAA N 1
ATOM 1175 C CA . GLY A 1 113 ? 40.865 -4.087 -21.668 1.000 51.440 116 GLY AAA CA 1
ATOM 1176 C C . GLY A 1 113 ? 42.008 -3.187 -21.309 1.000 50.720 116 GLY AAA C 1
ATOM 1177 O O . GLY A 1 113 ? 43.145 -3.526 -21.647 1.000 57.260 116 GLY AAA O 1
ATOM 1181 N N . CYS A 1 114 ? 41.719 -2.065 -20.664 1.000 43.910 117 CYS AAA N 1
ATOM 1182 C CA . CYS A 1 114 ? 42.734 -1.077 -20.254 1.000 51.440 117 CYS AAA CA 1
ATOM 1183 C C . CYS A 1 114 ? 43.635 -1.743 -19.192 1.000 56.220 117 CYS AAA C 1
ATOM 1184 O O . CYS A 1 114 ? 43.088 -2.300 -18.255 1.000 53.100 117 CYS AAA O 1
ATOM 1191 N N . LYS A 1 115 ? 44.951 -1.745 -19.407 1.000 55.450 118 LYS AAA N 1
ATOM 1192 C CA . LYS A 1 115 ? 45.985 -2.159 -18.412 1.000 49.230 118 LYS AAA CA 1
ATOM 1193 C C . LYS A 1 115 ? 46.868 -0.949 -18.112 1.000 51.300 118 LYS AAA C 1
ATOM 1194 O O . LYS A 1 115 ? 47.290 -0.269 -19.076 1.000 54.950 118 LYS AAA O 1
ATOM 1213 N N . ASP A 1 116 ? 47.198 -0.716 -16.840 1.000 55.140 119 ASP AAA N 1
ATOM 1214 C CA . ASP A 1 116 ? 48.236 0.272 -16.445 1.000 53.910 119 ASP AAA CA 1
ATOM 1215 C C . ASP A 1 116 ? 49.549 -0.077 -17.170 1.000 49.530 119 ASP AAA C 1
ATOM 1216 O O . ASP A 1 116 ? 49.803 -1.254 -17.408 1.000 54.000 119 ASP AAA O 1
ATOM 1225 N N . CYS A 1 117 ? 50.281 0.944 -17.606 1.000 45.140 120 CYS AAA N 1
ATOM 1226 C CA . CYS A 1 117 ? 51.648 0.883 -18.158 1.000 51.550 120 CYS AAA CA 1
ATOM 1227 C C . CYS A 1 117 ? 52.559 0.135 -17.160 1.000 53.130 120 CYS AAA C 1
ATOM 1228 O O . CYS A 1 117 ? 52.366 0.311 -15.994 1.000 52.400 120 CYS AAA O 1
ATOM 1235 N N . SER A 1 118 ? 53.432 -0.745 -17.618 1.000 62.420 121 SER AAA N 1
ATOM 1236 C CA . SER A 1 118 ? 54.385 -1.452 -16.740 1.000 60.540 121 SER AAA CA 1
ATOM 1237 C C . SER A 1 118 ? 55.466 -0.439 -16.378 1.000 56.950 121 SER AAA C 1
ATOM 1238 O O . SER A 1 118 ? 55.664 0.510 -17.147 1.000 56.580 121 SER AAA O 1
ATOM 1246 N N . PHE A 1 119 ? 56.140 -0.604 -15.246 1.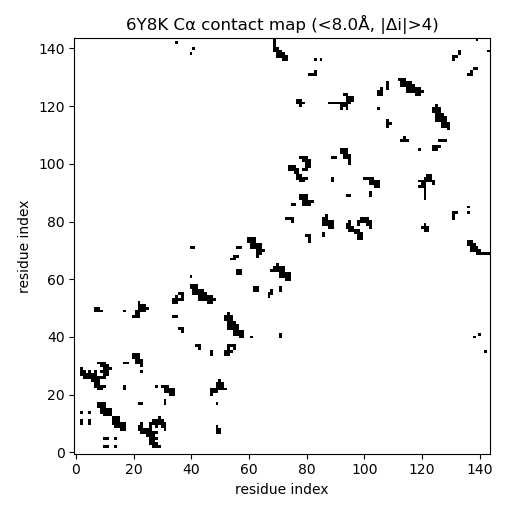000 63.680 122 PHE AAA N 1
ATOM 1247 C CA . PHE A 1 119 ? 57.207 0.340 -14.826 1.000 64.470 122 PHE AAA CA 1
ATOM 1248 C C . PHE A 1 119 ? 58.230 0.391 -15.959 1.000 55.560 122 PHE AAA C 1
ATOM 1249 O O . PHE A 1 119 ? 58.420 -0.643 -16.626 1.000 72.820 122 PHE AAA O 1
ATOM 1266 N N . GLY A 1 120 ? 58.787 1.569 -16.244 1.000 50.090 123 GLY AAA N 1
ATOM 1267 C CA . GLY A 1 120 ? 59.646 1.795 -17.421 1.000 49.470 123 GLY AAA CA 1
ATOM 1268 C C . GLY A 1 120 ? 58.926 2.416 -18.612 1.000 51.360 123 GLY AAA C 1
ATOM 1269 O O . GLY A 1 120 ? 59.602 2.894 -19.559 1.000 55.340 123 GLY AAA O 1
ATOM 1273 N N . THR A 1 121 ? 57.609 2.323 -18.648 1.000 47.610 124 THR AAA N 1
ATOM 1274 C CA . THR A 1 121 ? 56.805 2.698 -19.839 1.000 42.150 124 THR AAA CA 1
ATOM 1275 C C . THR A 1 121 ? 55.733 3.712 -19.462 1.000 48.800 124 THR AAA C 1
ATOM 1276 O O . THR A 1 121 ? 55.215 3.609 -18.341 1.000 49.640 124 THR AAA O 1
ATOM 1287 N N . PHE A 1 122 ? 55.326 4.538 -20.443 1.000 48.380 125 PHE AAA N 1
ATOM 1288 C CA . PHE A 1 122 ? 54.417 5.698 -20.249 1.000 47.400 125 PHE AAA CA 1
ATOM 1289 C C . PHE A 1 122 ? 53.502 5.818 -21.468 1.000 46.610 125 PHE AAA C 1
ATOM 1290 O O . PHE A 1 122 ? 53.878 5.414 -22.587 1.000 45.480 125 PHE AAA O 1
ATOM 1307 N N . ASN A 1 123 ? 52.279 6.264 -21.211 1.000 46.740 126 ASN AAA N 1
ATOM 1308 C CA . ASN A 1 123 ? 51.334 6.745 -22.254 1.000 48.070 126 ASN AAA CA 1
ATOM 1309 C C . ASN A 1 123 ? 50.714 8.095 -21.832 1.000 52.220 126 ASN AAA C 1
ATOM 1310 O O . ASN A 1 123 ? 50.024 8.140 -20.807 1.000 53.270 126 ASN AAA O 1
ATOM 1321 N N . ASP A 1 124 ? 50.944 9.155 -22.620 1.000 54.670 127 ASP AAA N 1
ATOM 1322 C CA . ASP A 1 124 ? 50.383 10.523 -22.380 1.000 61.610 127 ASP AAA CA 1
ATOM 1323 C C . ASP A 1 124 ? 49.015 10.759 -23.092 1.000 62.440 127 ASP AAA C 1
ATOM 1324 O O . ASP A 1 124 ? 48.489 11.871 -22.958 1.000 78.770 127 ASP AAA O 1
ATOM 1333 N N . GLN A 1 125 ? 48.435 9.773 -23.788 1.000 60.090 128 GLN AAA N 1
ATOM 1334 C CA . GLN A 1 125 ? 47.176 9.875 -24.579 1.000 59.490 128 GLN AAA CA 1
ATOM 1335 C C . GLN A 1 125 ? 46.174 8.881 -24.004 1.000 66.290 128 GLN AAA C 1
ATOM 1336 O O . GLN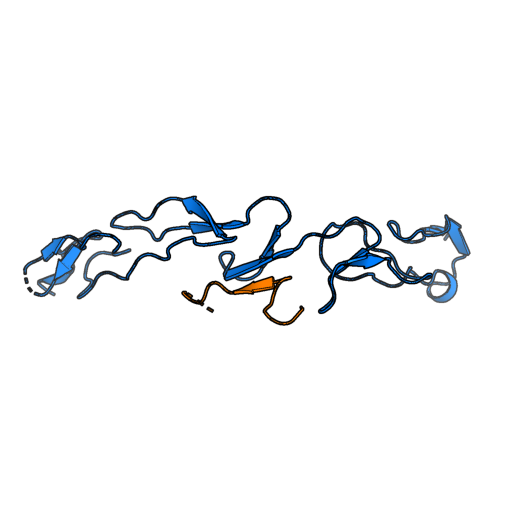 A 1 125 ? 46.634 8.088 -23.188 1.000 56.990 128 GLN AAA O 1
ATOM 1350 N N . LYS A 1 126 ? 44.889 8.957 -24.399 1.000 62.060 129 LYS AAA N 1
ATOM 1351 C CA . LYS A 1 126 ? 43.776 8.036 -24.008 1.000 62.950 129 LYS AAA CA 1
ATOM 1352 C C . LYS A 1 126 ? 43.686 6.893 -25.013 1.000 52.280 129 LYS AAA C 1
ATOM 1353 O O . LYS A 1 126 ? 42.746 6.064 -24.928 1.000 60.750 129 LYS AAA O 1
ATOM 1372 N N . ARG A 1 127 ? 44.661 6.834 -25.915 1.000 54.660 130 ARG AAA N 1
ATOM 1373 C CA . ARG A 1 127 ? 44.801 5.760 -26.917 1.000 55.140 130 ARG AAA CA 1
ATOM 1374 C C . ARG A 1 127 ? 46.272 5.396 -27.101 1.000 47.610 130 ARG AAA C 1
ATOM 1375 O O . ARG A 1 127 ? 47.194 6.176 -26.687 1.000 52.430 130 ARG AAA O 1
ATOM 1396 N N . GLY A 1 128 ? 46.460 4.284 -27.803 1.000 48.190 131 GLY AAA N 1
ATOM 1397 C CA . GLY A 1 128 ? 47.775 3.787 -28.246 1.000 57.660 131 GLY AAA CA 1
ATOM 1398 C C . GLY A 1 128 ? 48.440 2.984 -27.132 1.000 48.720 131 GLY AAA C 1
ATOM 1399 O O . GLY A 1 128 ? 47.752 2.671 -26.174 1.000 52.300 131 GLY AAA O 1
ATOM 1403 N N . ILE A 1 129 ? 49.728 2.652 -27.268 1.000 57.080 132 ILE AAA N 1
ATOM 1404 C CA . ILE A 1 129 ? 50.424 1.751 -26.296 1.000 49.400 132 ILE AAA CA 1
ATOM 1405 C C . ILE A 1 129 ? 51.318 2.542 -25.352 1.000 49.270 132 ILE AAA C 1
ATOM 1406 O O . ILE A 1 129 ? 51.748 3.674 -25.666 1.000 50.380 132 ILE AAA O 1
ATOM 1422 N N . CYS A 1 130 ? 51.660 1.904 -24.242 1.000 49.200 133 CYS AAA N 1
ATOM 1423 C CA . CYS A 1 130 ? 52.747 2.394 -23.362 1.000 50.000 133 CYS AAA CA 1
ATOM 1424 C C . CYS A 1 130 ? 54.029 2.218 -24.167 1.000 51.760 133 CYS AAA C 1
ATOM 1425 O O . CYS A 1 130 ? 54.126 1.221 -24.902 1.000 51.420 133 CYS AAA O 1
ATOM 1432 N N . ARG A 1 131 ? 54.853 3.252 -24.160 1.000 47.640 134 ARG AAA N 1
ATOM 1433 C CA . ARG A 1 131 ? 56.133 3.360 -24.869 1.000 59.960 134 ARG AAA CA 1
ATOM 1434 C C . ARG A 1 131 ? 57.223 3.388 -23.812 1.000 60.090 134 ARG AAA C 1
ATOM 1435 O O . ARG A 1 131 ? 57.042 4.039 -22.784 1.000 44.800 134 ARG AAA O 1
ATOM 1456 N N . PRO A 1 132 ? 58.398 2.767 -24.045 1.000 50.770 135 PRO AAA N 1
ATOM 1457 C CA . PRO A 1 132 ? 59.474 2.807 -23.063 1.000 49.890 135 PRO AAA CA 1
ATOM 1458 C C . PRO A 1 132 ? 59.969 4.235 -22.845 1.000 45.200 135 PRO AAA C 1
ATOM 1459 O O . PRO A 1 132 ? 60.095 4.956 -23.793 1.000 54.990 135 PRO AAA O 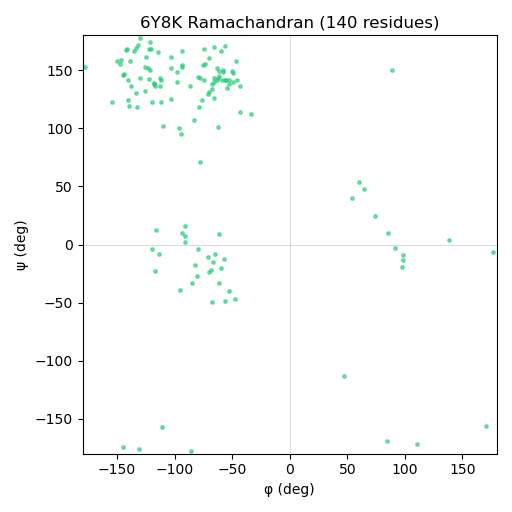1
ATOM 1470 N N . TRP A 1 133 ? 60.294 4.614 -21.621 1.000 46.030 136 TRP AAA N 1
ATOM 1471 C CA . TRP A 1 133 ? 61.040 5.873 -21.354 1.000 46.020 136 TRP AAA CA 1
ATOM 1472 C C . TRP A 1 133 ? 62.218 5.992 -22.296 1.000 51.540 136 TRP AAA C 1
ATOM 1473 O O . TRP A 1 133 ? 62.772 4.947 -22.655 1.000 53.860 136 TRP AAA O 1
ATOM 1494 N N . THR A 1 134 ? 62.687 7.219 -22.494 1.000 47.770 137 THR AAA N 1
ATOM 1495 C CA . THR A 1 134 ? 63.952 7.504 -23.185 1.000 52.150 137 THR AAA CA 1
ATOM 1496 C C . THR A 1 134 ? 65.085 6.953 -22.318 1.000 59.140 137 THR AAA C 1
ATOM 1497 O O . THR A 1 134 ? 64.968 7.047 -21.120 1.000 52.330 137 THR AAA O 1
ATOM 1508 N N . ASP A 1 135 ? 66.128 6.411 -22.947 1.000 55.340 138 ASP AAA N 1
ATOM 1509 C CA . ASP A 1 135 ? 67.411 6.016 -22.324 1.000 46.310 138 ASP AAA CA 1
ATOM 1510 C C . ASP A 1 135 ? 68.389 7.164 -22.472 1.000 54.700 138 ASP AAA C 1
ATOM 1511 O O . ASP A 1 135 ? 69.000 7.276 -23.559 1.000 53.830 138 ASP AAA O 1
ATOM 1520 N N . CYS A 1 136 ? 68.492 8.028 -21.451 1.000 48.980 139 CYS AAA N 1
ATOM 1521 C CA . CYS A 1 136 ? 69.440 9.179 -21.437 1.000 58.830 139 CYS AAA CA 1
ATOM 1522 C C . CYS A 1 136 ? 70.910 8.698 -21.516 1.000 59.580 139 CYS AAA C 1
ATOM 1523 O O . CYS A 1 136 ? 71.738 9.426 -22.067 1.000 53.550 139 CYS AAA O 1
ATOM 1530 N N . SER A 1 137 ? 71.259 7.547 -20.943 1.000 60.960 140 SER AAA N 1
ATOM 1531 C 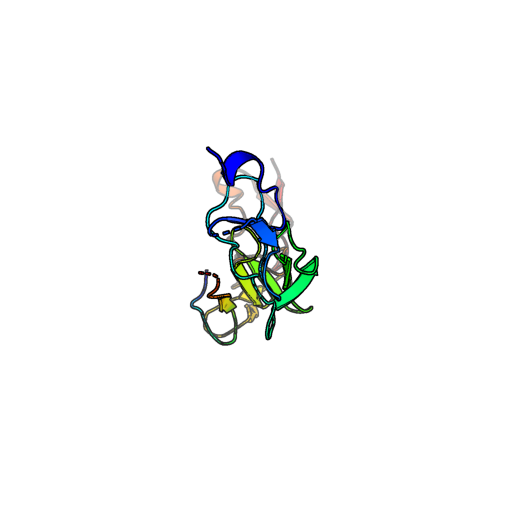CA . SER A 1 137 ? 72.659 7.027 -20.949 1.000 65.420 140 SER AAA CA 1
ATOM 1532 C C . SER A 1 137 ? 73.149 6.908 -22.384 1.000 65.430 140 SER AAA C 1
ATOM 1533 O O . SER A 1 137 ? 74.243 7.408 -22.691 1.000 67.580 140 SER AAA O 1
ATOM 1541 N N . LEU A 1 138 ? 72.318 6.293 -23.217 1.000 70.530 141 LEU AAA N 1
ATOM 1542 C CA . LEU A 1 138 ? 72.607 6.033 -24.640 1.000 77.960 141 LEU AAA CA 1
ATOM 1543 C C . LEU A 1 138 ? 73.134 7.304 -25.303 1.000 77.810 141 LEU AAA C 1
ATOM 1544 O O . LEU A 1 138 ? 74.160 7.215 -25.980 1.000 91.270 141 LEU AAA O 1
ATOM 1560 N N . ASP A 1 139 ? 72.491 8.446 -25.092 1.000 69.080 142 ASP AAA N 1
ATOM 1561 C CA . ASP A 1 139 ? 72.871 9.715 -25.772 1.000 66.730 142 ASP AAA CA 1
ATOM 1562 C C . ASP A 1 139 ? 73.884 10.450 -24.895 1.000 62.240 142 ASP AAA C 1
ATOM 1563 O O . ASP A 1 139 ? 74.205 11.646 -25.200 1.000 70.700 142 ASP AAA O 1
ATOM 1572 N N . GLY A 1 140 ? 74.457 9.703 -23.941 1.000 54.120 143 GLY AAA N 1
ATOM 1573 C CA . GLY A 1 140 ? 75.500 10.157 -23.005 1.000 61.410 143 GLY AAA CA 1
ATOM 1574 C C . GLY A 1 140 ? 74.997 11.250 -22.069 1.000 60.080 143 GLY AAA C 1
ATOM 1575 O O . GLY A 1 140 ? 75.719 12.242 -21.897 1.000 68.420 143 GLY AAA O 1
ATOM 1579 N N . LYS A 1 141 ? 73.825 11.068 -21.449 1.000 68.930 144 LYS AAA N 1
ATOM 1580 C CA . LYS A 1 141 ? 73.167 12.108 -20.606 1.000 63.840 144 LYS AAA CA 1
ATOM 1581 C C . LYS A 1 141 ? 72.566 11.476 -19.356 1.000 65.880 144 LYS AAA C 1
ATOM 1582 O O . LYS A 1 141 ? 72.319 10.270 -19.363 1.000 70.700 144 LYS AAA O 1
ATOM 1601 N N . SER A 1 142 ? 72.356 12.270 -18.310 1.000 70.770 145 SER AAA N 1
ATOM 1602 C CA . SER A 1 142 ? 71.700 11.795 -17.069 1.000 72.310 145 SER AAA CA 1
ATOM 1603 C C . SER A 1 142 ? 70.204 12.101 -17.191 1.000 57.830 145 SER AAA C 1
ATOM 1604 O O . SER A 1 142 ? 69.820 12.919 -18.045 1.000 65.890 145 SER AAA O 1
ATOM 1610 N N . VAL A 1 143 ? 69.402 11.331 -16.476 1.000 57.560 146 VAL AAA N 1
ATOM 1611 C CA . VAL A 1 143 ? 67.962 11.583 -16.208 1.000 64.740 146 VAL AAA CA 1
ATOM 1612 C C . VAL A 1 143 ? 67.861 12.886 -15.419 1.000 70.760 146 VAL AAA C 1
ATOM 1613 O O . VAL A 1 143 ? 68.208 12.851 -14.225 1.000 73.090 146 VAL AAA O 1
ATOM 1626 N N . LEU A 1 144 ? 67.508 13.996 -16.083 1.000 65.480 147 LEU AAA N 1
ATOM 1627 C CA . LEU A 1 144 ? 67.229 15.283 -15.396 1.000 68.280 147 LEU AAA CA 1
ATOM 1628 C C . LEU A 1 144 ? 65.953 15.098 -14.565 1.000 75.280 147 LEU AAA C 1
ATOM 1629 O O . LEU A 1 144 ? 66.003 15.388 -13.351 1.000 77.280 147 LEU AAA O 1
ATOM 1645 N N . VAL A 1 145 ? 64.868 14.567 -15.150 1.000 67.500 148 VAL AAA N 1
ATOM 1646 C CA . VAL A 1 145 ? 63.671 14.240 -14.326 1.000 63.910 148 VAL AAA CA 1
ATOM 1647 C C . VAL A 1 145 ? 63.104 12.849 -14.637 1.000 58.010 148 VAL AAA C 1
ATOM 1648 O O . VAL A 1 145 ? 62.846 12.519 -15.820 1.000 61.090 148 VAL AAA O 1
ATOM 1661 N N . ASP A 1 146 ? 62.891 12.089 -13.557 1.000 56.710 149 ASP AAA N 1
ATOM 1662 C CA . ASP A 1 146 ? 62.317 10.721 -13.540 1.000 54.410 149 ASP AAA CA 1
ATOM 1663 C C . ASP A 1 146 ? 61.018 10.723 -14.351 1.000 56.400 149 ASP AAA C 1
ATOM 1664 O O . ASP A 1 146 ? 60.319 11.741 -14.392 1.000 56.770 149 ASP AAA O 1
ATOM 1673 N N . GLY A 1 147 ? 60.710 9.597 -14.975 1.000 62.500 150 GLY AAA N 1
ATOM 1674 C CA . GLY A 1 147 ? 59.473 9.434 -15.753 1.000 60.900 150 GLY AAA CA 1
ATOM 1675 C C . GLY A 1 147 ? 58.348 9.005 -14.839 1.000 58.340 150 GLY AAA C 1
ATOM 1676 O O . GLY A 1 147 ? 58.608 8.825 -13.647 1.000 56.440 150 GLY AAA O 1
ATOM 1680 N N . THR A 1 148 ? 57.167 8.768 -15.406 1.000 48.590 151 THR AAA N 1
ATOM 1681 C CA . THR A 1 148 ? 55.959 8.299 -14.701 1.000 48.400 151 THR AAA CA 1
ATOM 1682 C C . THR A 1 148 ? 55.246 7.390 -15.671 1.000 50.520 151 THR AAA C 1
ATOM 1683 O O . THR A 1 148 ? 55.827 7.176 -16.732 1.000 46.160 151 THR AAA O 1
ATOM 1694 N N . LYS A 1 149 ? 54.052 6.923 -15.328 1.000 46.260 152 LYS AAA N 1
ATOM 1695 C CA . LYS A 1 149 ? 53.224 6.107 -16.245 1.000 52.370 152 LYS AAA CA 1
ATOM 1696 C C . LYS A 1 149 ? 52.512 7.026 -17.250 1.000 44.210 152 LYS AAA C 1
ATOM 1697 O O . LYS A 1 149 ? 51.994 6.458 -18.220 1.000 52.130 152 LYS AAA O 1
ATOM 1716 N N . GLU A 1 150 ? 52.651 8.356 -17.133 1.000 48.630 153 GLU AAA N 1
ATOM 1717 C CA . GLU A 1 150 ? 52.031 9.365 -18.066 1.000 48.280 153 GLU AAA CA 1
ATOM 1718 C C . GLU A 1 150 ? 53.079 10.191 -18.804 1.000 48.840 153 GLU AAA C 1
ATOM 1719 O O . GLU A 1 150 ? 52.700 10.798 -19.816 1.000 52.030 153 GLU AAA O 1
ATOM 1731 N N . ARG A 1 151 ? 54.301 10.316 -18.277 1.000 53.550 154 ARG AAA N 1
ATOM 1732 C CA . ARG A 1 151 ? 55.332 11.218 -18.837 1.000 55.000 154 ARG AAA CA 1
ATOM 1733 C C . ARG A 1 151 ? 56.670 10.499 -19.031 1.000 55.450 154 ARG AAA C 1
ATOM 1734 O O . ARG A 1 151 ? 57.103 9.688 -18.155 1.000 52.640 154 ARG AAA O 1
ATOM 1755 N N . ASP A 1 152 ? 57.350 10.850 -20.108 1.000 53.280 155 ASP AAA N 1
ATOM 1756 C CA . ASP A 1 152 ? 58.706 10.322 -20.374 1.000 57.190 155 ASP AAA CA 1
ATOM 1757 C C . ASP A 1 152 ? 59.671 10.998 -19.413 1.000 62.480 155 ASP AAA C 1
ATOM 1758 O O . ASP A 1 152 ? 59.361 12.115 -18.957 1.000 56.770 155 ASP AAA O 1
ATOM 1767 N N . VAL A 1 153 ? 60.796 10.353 -19.124 1.000 51.370 156 VAL AAA N 1
ATOM 1768 C CA . VAL A 1 153 ? 61.919 10.992 -18.388 1.000 50.320 156 VAL AAA CA 1
ATOM 1769 C C . VAL A 1 153 ? 62.347 12.172 -19.235 1.000 48.220 156 VAL AAA C 1
ATOM 1770 O O . VAL A 1 153 ? 61.892 12.241 -20.351 1.000 51.690 156 VAL AAA O 1
ATOM 1783 N N . VAL A 1 154 ? 63.154 13.073 -18.672 1.000 50.220 157 VAL AAA N 1
ATOM 1784 C CA . VAL A 1 154 ? 63.804 14.221 -19.356 1.000 52.610 157 VAL AAA CA 1
ATOM 1785 C C . VAL A 1 154 ? 65.280 14.091 -19.067 1.000 52.360 157 VAL AAA C 1
ATOM 1786 O O . VAL A 1 154 ? 65.560 13.858 -17.902 1.000 50.660 157 VAL AAA O 1
ATOM 1799 N N . CYS A 1 155 ? 66.138 14.202 -20.088 1.000 62.830 158 CYS AAA N 1
ATOM 1800 C CA . CYS A 1 155 ? 67.604 13.980 -20.006 1.000 58.360 158 CYS AAA CA 1
ATOM 1801 C C . CYS A 1 155 ? 68.291 15.345 -19.866 1.000 63.050 158 CYS AAA C 1
ATOM 1802 O O . CYS A 1 155 ? 67.771 16.295 -20.477 1.000 66.780 158 CYS AAA O 1
ATOM 1809 N N . GLY A 1 156 ? 69.438 15.426 -19.171 1.000 73.020 159 GLY AAA N 1
ATOM 1810 C CA . GLY A 1 156 ? 70.236 16.664 -18.999 1.000 86.570 159 GLY AAA CA 1
ATOM 1811 C C . GLY A 1 156 ? 71.577 16.667 -19.745 1.000 103.880 159 GLY AAA C 1
ATOM 1812 O O . GLY A 1 156 ? 72.551 16.088 -19.247 1.000 96.290 159 GLY AAA O 1
ATOM 1816 N N . PRO A 1 157 ? 71.696 17.352 -20.922 1.000 113.830 160 PRO AAA N 1
ATOM 1817 C CA . PRO A 1 157 ? 72.948 17.371 -21.690 1.000 113.840 160 PRO AAA CA 1
ATOM 1818 C C . PRO A 1 157 ? 74.044 18.167 -20.964 1.000 111.000 160 PRO AAA C 1
ATOM 1819 O O . PRO A 1 157 ? 73.995 18.251 -19.730 1.000 111.730 160 PRO AAA O 1
ATOM 1830 N N . CYS B 2 1 ? 47.066 -2.147 -32.249 1.000 65.910 1 CYS PPP N 1
ATOM 1831 C CA . CYS B 2 1 ? 45.783 -2.681 -32.785 1.000 68.050 1 CYS PPP CA 1
ATOM 1832 C C . CYS B 2 1 ? 45.349 -3.825 -31.899 1.000 67.510 1 CYS PPP C 1
ATOM 1833 O O . CYS B 2 1 ? 46.216 -4.586 -31.515 1.000 81.270 1 CYS PPP O 1
ATOM 1843 N N . ILE B 2 2 ? 44.055 -3.963 -31.661 1.000 55.780 2 ILE PPP N 1
ATOM 1844 C CA . ILE B 2 2 ? 43.514 -5.156 -30.977 1.000 61.370 2 ILE PPP CA 1
ATOM 1845 C C . ILE B 2 2 ? 42.456 -5.737 -31.903 1.000 64.080 2 ILE PPP C 1
ATOM 1846 O O . ILE B 2 2 ? 42.039 -5.060 -32.847 1.000 70.540 2 ILE PPP O 1
ATOM 1862 N N . GLU B 2 3 ? 42.132 -6.990 -31.666 1.000 70.200 3 GLU PPP N 1
ATOM 1863 C CA . GLU B 2 3 ? 41.090 -7.731 -32.401 1.000 77.610 3 GLU PPP CA 1
ATOM 1864 C C . GLU B 2 3 ? 39.768 -6.987 -32.252 1.000 75.800 3 GLU PPP C 1
ATOM 1865 O O . GLU B 2 3 ? 39.516 -6.333 -31.204 1.000 68.650 3 GLU PPP O 1
ATOM 1877 N N . GLU B 2 4 ? 38.939 -7.121 -33.269 1.000 72.340 4 GLU PPP N 1
ATOM 1878 C CA . GLU B 2 4 ? 37.515 -6.778 -33.153 1.000 71.030 4 GLU PPP CA 1
ATOM 1879 C C . GLU B 2 4 ? 36.954 -7.566 -31.968 1.000 59.040 4 GLU PPP C 1
ATOM 1880 O O . GLU B 2 4 ? 37.284 -8.736 -31.860 1.000 71.140 4 GLU PPP O 1
ATOM 1892 N N . GLY B 2 5 ? 36.178 -6.900 -31.121 1.000 58.450 5 GLY PPP N 1
ATOM 1893 C CA . GLY B 2 5 ? 35.455 -7.466 -29.973 1.000 57.760 5 GLY PPP CA 1
ATOM 1894 C C . GLY B 2 5 ? 34.887 -6.354 -29.132 1.000 61.410 5 GLY PPP C 1
ATOM 1895 O O . GLY B 2 5 ? 34.700 -5.251 -29.679 1.000 60.290 5 GLY PPP O 1
ATOM 1899 N N . GLN B 2 6 ? 34.653 -6.641 -27.852 1.000 59.710 6 GLN PPP N 1
ATOM 1900 C CA . GLN B 2 6 ? 33.974 -5.757 -26.877 1.000 60.810 6 GLN PPP CA 1
ATOM 1901 C C . GLN B 2 6 ? 34.817 -4.501 -26.634 1.000 53.480 6 GLN PPP C 1
ATOM 1902 O O . GLN B 2 6 ? 34.316 -3.589 -25.969 1.000 59.850 6 GLN PPP O 1
ATOM 1916 N N . TYR B 2 7 ? 36.051 -4.424 -27.137 1.000 61.200 7 TYR PPP N 1
ATOM 1917 C CA . TYR B 2 7 ? 36.912 -3.224 -26.910 1.000 57.760 7 TYR PPP CA 1
ATOM 1918 C C . TYR B 2 7 ? 37.170 -2.483 -28.234 1.000 61.080 7 TYR PPP C 1
ATOM 1919 O O . TYR B 2 7 ? 37.811 -1.412 -28.239 1.000 49.570 7 TYR PPP O 1
ATOM 1937 N N . CYS B 2 8 ? 36.769 -3.063 -29.357 1.000 54.670 8 CYS PPP N 1
ATOM 1938 C CA . CYS B 2 8 ? 37.003 -2.449 -30.686 1.000 61.100 8 CYS PPP CA 1
ATOM 1939 C C . CYS B 2 8 ? 35.940 -2.959 -31.656 1.000 62.780 8 CYS PPP C 1
ATOM 1940 O O . CYS B 2 8 ? 35.848 -4.186 -31.824 1.000 59.790 8 CYS PPP O 1
ATOM 1948 N N . PHE B 2 9 ? 35.181 -2.044 -32.269 1.000 64.670 9 PHE PPP N 1
ATOM 1949 C CA . PHE B 2 9 ? 34.055 -2.373 -33.181 1.000 60.400 9 PHE PPP CA 1
ATOM 1950 C C . PHE B 2 9 ? 34.405 -1.953 -34.600 1.000 50.740 9 PHE PPP C 1
ATOM 1951 O O . PHE B 2 9 ? 34.999 -0.873 -34.782 1.000 49.970 9 PHE PPP O 1
ATOM 1968 N N . ALA B 2 10 ? 34.097 -2.838 -35.550 1.000 50.310 10 ALA PPP N 1
ATOM 1969 C CA . ALA B 2 10 ? 34.325 -2.678 -36.998 1.000 60.750 10 ALA PPP CA 1
ATOM 1970 C C . ALA B 2 10 ? 32.984 -2.340 -37.665 1.000 58.000 10 ALA PPP C 1
ATOM 1971 O O . ALA B 2 10 ? 31.985 -3.063 -37.408 1.000 57.600 10 ALA PPP O 1
ATOM 1978 N N . ASP B 2 11 ? 32.932 -1.233 -38.401 1.000 64.810 11 ASP PPP N 1
ATOM 1979 C CA . ASP B 2 11 ? 31.753 -0.894 -39.243 1.000 56.710 11 ASP PPP CA 1
ATOM 1980 C C . ASP B 2 11 ? 31.929 -1.656 -40.542 1.000 52.060 11 ASP PPP C 1
ATOM 1981 O O . ASP B 2 11 ? 32.827 -1.339 -41.328 1.000 59.450 11 ASP PPP O 1
ATOM 1990 N N . PRO B 2 12 ? 31.141 -2.727 -40.773 1.000 61.820 12 PRO PPP N 1
ATOM 1991 C CA . PRO B 2 12 ? 31.399 -3.621 -41.908 1.000 63.470 12 PRO PPP CA 1
ATOM 1992 C C . PRO B 2 12 ? 31.081 -2.996 -43.282 1.000 63.660 12 PRO PPP C 1
ATOM 1993 O O . PRO B 2 12 ? 31.482 -3.558 -44.289 1.000 61.610 12 PRO PPP O 1
ATOM 2004 N N . TYR B 2 13 ? 30.412 -1.843 -43.298 1.000 60.430 13 TYR PPP N 1
ATOM 2005 C CA . TYR B 2 13 ? 30.266 -0.985 -44.504 1.000 54.910 13 TYR PPP CA 1
ATOM 2006 C C . TYR B 2 13 ? 31.653 -0.532 -44.950 1.000 65.220 13 TYR PPP C 1
ATOM 2007 O O . TYR B 2 13 ? 31.946 -0.446 -46.147 1.000 58.650 13 TYR PPP O 1
ATOM 2044 N N . CYS B 2 15 ? 34.610 -1.937 -43.457 1.000 66.080 15 CYS PPP N 1
ATOM 2045 C CA . CYS B 2 15 ? 35.612 -2.969 -43.230 1.000 63.800 15 CYS PPP CA 1
ATOM 2046 C C . CYS B 2 15 ? 35.300 -4.176 -44.106 1.000 64.590 15 CYS PPP C 1
ATOM 2047 O O . CYS B 2 15 ? 36.030 -4.216 -45.088 1.000 73.540 15 CYS PPP O 1
#

Secondary structure (P-SEA, 3-state):
cccccccccccccccccccccbbbccccccbbbbbbbbcccccccccccccbbbbbbbccccccccccccbbbbbbcccccccccccccccccbbbcccbbbbbbccccccccccccccccccbbbbbcc/cccccccccccccc

Radius of gyration: 23.64 Å; Cα contacts (8 Å, |Δi|>4): 347; chains: 2; bounding box: 61×25×60 Å

Foldseek 3Di:
DVQQPLFWQFAPVPGHGADPQWTGQGTRHNHTHHADDQDDQWDFPADDDNRDHTQTAGHPQWGADDDRRPDTHGFADWQWEQDVVGTDGADPQFTDQGRYDHTDGADDLVVVPWDQPADADNRGHTDTDD/DDDDDPVHHDPVCD

Solvent-accessible surface area: 9327 Å² total

B-factor: mean 68.54, std 16.37, range [39.75, 161.45]

Nearest PDB structures (foldseek):
  6y8k-assembly1_AAA  TM=1.008E+00  e=1.076E-26  Homo sapiens
  8gye-assembly1_A  TM=8.582E-01  e=2.657E-22  Homo sapiens
  6bwv-assembly1_E  TM=6.914E-01  e=2.816E-22  Homo sapiens
  6a3v-assembly10_T  TM=6.656E-01  e=1.647E-20  Homo sapiens
  6cu0-assembly2_L  TM=6.768E-01  e=1.058E-19  Homo sapiens